Protein AF-A0A6M0C9G2-F1 (afdb_monomer_lite)

Structure (mmCIF, N/CA/C/O backbone):
data_AF-A0A6M0C9G2-F1
#
_entry.id   AF-A0A6M0C9G2-F1
#
loop_
_atom_site.group_PDB
_atom_site.id
_atom_site.type_symbol
_atom_site.label_atom_id
_atom_site.label_alt_id
_atom_site.label_com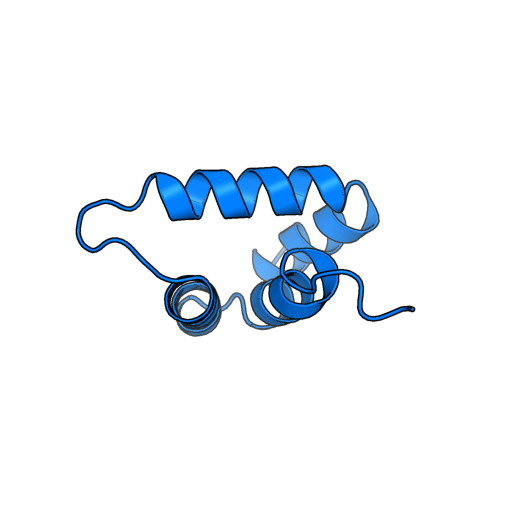p_id
_atom_site.label_asym_id
_atom_site.label_entity_id
_atom_site.label_seq_id
_atom_site.pdbx_PDB_ins_code
_atom_site.Cartn_x
_atom_site.Cartn_y
_atom_site.Cartn_z
_atom_site.occupancy
_atom_site.B_iso_or_equiv
_atom_site.auth_seq_id
_atom_site.auth_comp_id
_atom_site.auth_asym_id
_atom_site.auth_atom_id
_atom_site.pdbx_PDB_model_num
ATOM 1 N N . MET A 1 1 ? 6.504 4.683 -18.326 1.00 81.88 1 MET A N 1
ATOM 2 C CA . MET A 1 1 ? 6.551 3.977 -17.030 1.00 81.88 1 MET A CA 1
ATOM 3 C C . MET A 1 1 ? 5.158 4.040 -16.431 1.00 81.88 1 MET A C 1
ATOM 5 O O . MET A 1 1 ? 4.636 5.145 -16.321 1.00 81.88 1 MET A O 1
ATOM 9 N N . HIS A 1 2 ? 4.529 2.896 -16.154 1.00 95.50 2 HIS A N 1
ATOM 10 C CA . HIS A 1 2 ? 3.203 2.854 -15.535 1.00 95.50 2 HIS A CA 1
ATOM 11 C C . HIS A 1 2 ? 3.320 3.161 -14.026 1.00 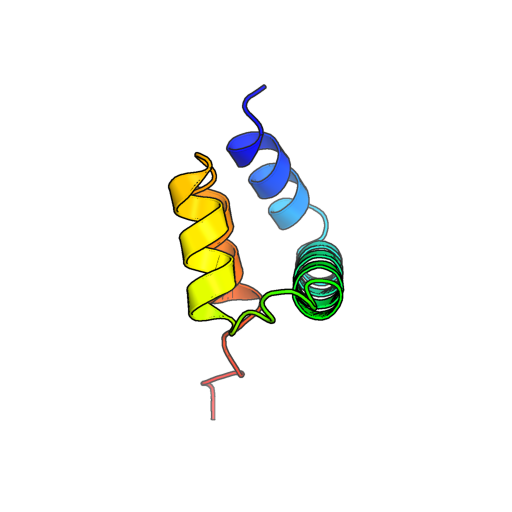95.50 2 HIS A C 1
ATOM 13 O O . HIS A 1 2 ? 4.323 2.774 -13.422 1.00 95.50 2 HIS A O 1
ATOM 19 N N . PRO A 1 3 ? 2.351 3.852 -13.394 1.00 97.00 3 PRO A N 1
ATOM 20 C CA . PRO A 1 3 ? 2.425 4.163 -11.964 1.00 97.00 3 PRO A CA 1
ATOM 21 C C . PRO A 1 3 ? 2.534 2.927 -11.062 1.00 97.00 3 PRO A C 1
ATOM 23 O O . PRO A 1 3 ? 3.246 2.971 -10.064 1.00 97.00 3 PRO A O 1
ATOM 26 N N . ASP A 1 4 ? 1.880 1.825 -11.437 1.00 98.00 4 ASP A N 1
ATOM 27 C CA . ASP A 1 4 ? 1.966 0.558 -10.701 1.00 98.00 4 ASP A CA 1
ATOM 28 C C . ASP A 1 4 ? 3.403 -0.002 -10.744 1.00 98.00 4 ASP A C 1
ATOM 30 O O . ASP A 1 4 ? 3.976 -0.293 -9.699 1.00 98.00 4 ASP A O 1
ATOM 34 N N . ASP A 1 5 ? 4.048 -0.008 -11.921 1.00 97.94 5 ASP A N 1
ATOM 35 C CA . ASP A 1 5 ? 5.444 -0.456 -12.083 1.00 97.94 5 ASP A CA 1
ATOM 36 C C . ASP A 1 5 ? 6.422 0.406 -11.271 1.00 97.94 5 ASP A C 1
ATOM 38 O O . ASP A 1 5 ? 7.390 -0.092 -10.698 1.00 97.94 5 ASP A O 1
ATOM 42 N N . PHE A 1 6 ? 6.171 1.717 -11.205 1.00 97.50 6 PHE A N 1
ATOM 43 C CA . PHE A 1 6 ? 6.996 2.630 -10.417 1.00 97.50 6 PHE A CA 1
ATOM 44 C C . PHE A 1 6 ? 6.931 2.305 -8.920 1.00 97.50 6 PHE A C 1
ATOM 46 O O . PHE A 1 6 ? 7.959 2.289 -8.245 1.00 97.50 6 PHE A O 1
ATOM 53 N N . ILE A 1 7 ? 5.737 2.027 -8.393 1.00 97.69 7 ILE A N 1
ATOM 54 C CA . ILE A 1 7 ? 5.564 1.681 -6.979 1.00 97.69 7 ILE A CA 1
ATOM 55 C C . ILE A 1 7 ? 6.184 0.311 -6.679 1.00 97.69 7 ILE A C 1
ATOM 57 O O . ILE A 1 7 ? 6.811 0.165 -5.630 1.00 97.69 7 ILE A O 1
ATOM 61 N N . LEU A 1 8 ? 6.091 -0.658 -7.597 1.00 97.69 8 LEU A N 1
ATOM 62 C CA . LEU A 1 8 ? 6.787 -1.944 -7.468 1.00 97.69 8 LEU A CA 1
ATOM 63 C C . LEU A 1 8 ? 8.304 -1.759 -7.360 1.00 97.69 8 LEU A C 1
ATOM 65 O O . LEU A 1 8 ? 8.923 -2.283 -6.437 1.00 97.69 8 LEU A O 1
ATOM 69 N N . PHE A 1 9 ? 8.892 -0.926 -8.219 1.00 97.81 9 PHE A N 1
ATOM 70 C CA . PHE A 1 9 ? 10.313 -0.593 -8.129 1.00 97.81 9 PHE A CA 1
ATOM 71 C C . PHE A 1 9 ? 10.674 0.076 -6.789 1.00 97.81 9 PHE A C 1
ATOM 73 O O . PHE A 1 9 ? 11.701 -0.228 -6.181 1.00 97.81 9 PHE A O 1
ATOM 80 N N . LEU A 1 10 ? 9.817 0.959 -6.262 1.00 97.69 10 LEU A N 1
ATOM 81 C CA . LEU A 1 10 ? 10.030 1.534 -4.929 1.00 97.69 10 LEU A CA 1
ATOM 82 C C . LEU A 1 10 ? 9.930 0.490 -3.810 1.00 97.69 10 LEU A C 1
ATOM 84 O O . LEU A 1 10 ? 10.643 0.611 -2.811 1.00 97.69 10 LEU A O 1
ATOM 88 N N . PHE A 1 11 ? 9.072 -0.518 -3.960 1.00 96.56 11 PHE A N 1
ATOM 89 C CA . PHE A 1 11 ? 8.977 -1.633 -3.023 1.00 96.56 11 PHE A CA 1
ATOM 90 C C . PHE A 1 11 ? 10.241 -2.489 -3.008 1.00 96.56 11 PHE A C 1
ATOM 92 O O . PHE A 1 11 ? 10.674 -2.870 -1.924 1.00 96.56 11 PHE A O 1
ATOM 99 N N . GLU A 1 12 ? 10.859 -2.738 -4.163 1.00 95.94 12 GLU A N 1
ATOM 100 C CA . GLU A 1 12 ? 12.149 -3.436 -4.245 1.00 95.94 12 GLU A CA 1
ATOM 101 C C . GLU A 1 12 ? 13.258 -2.650 -3.534 1.00 95.94 12 GLU A C 1
ATOM 103 O O . GLU A 1 12 ? 14.080 -3.222 -2.818 1.00 95.94 12 GLU A O 1
ATOM 108 N N . LEU A 1 13 ? 13.266 -1.322 -3.686 1.00 97.31 13 LEU A N 1
ATOM 109 C CA . LEU A 1 13 ? 14.302 -0.473 -3.103 1.00 97.31 13 LEU A CA 1
ATOM 110 C C . LEU A 1 13 ? 14.109 -0.207 -1.605 1.00 97.31 13 LEU A C 1
ATOM 112 O O . LEU A 1 13 ? 15.083 -0.177 -0.850 1.00 97.31 13 LEU A O 1
ATOM 116 N N . LYS A 1 14 ? 12.880 0.108 -1.175 1.00 96.94 14 LYS A N 1
ATOM 117 C CA . LYS A 1 14 ? 12.581 0.638 0.170 1.00 96.94 14 LYS A CA 1
ATOM 118 C C . LYS A 1 14 ? 11.188 0.219 0.673 1.00 96.94 14 LYS A C 1
ATOM 120 O O . LYS A 1 14 ? 10.359 1.091 0.955 1.00 96.94 14 LYS A O 1
ATOM 125 N N . PRO A 1 15 ? 10.933 -1.080 0.912 1.00 94.25 15 PRO A N 1
ATOM 126 C CA . PRO A 1 15 ? 9.592 -1.587 1.229 1.00 94.25 15 PRO A CA 1
ATOM 127 C C . PRO A 1 15 ? 8.997 -0.944 2.490 1.00 94.25 15 PRO A C 1
ATOM 129 O O . PRO A 1 15 ? 7.856 -0.486 2.486 1.00 94.25 15 PRO A O 1
ATOM 132 N N . LYS A 1 16 ? 9.799 -0.784 3.553 1.00 95.25 16 LYS A N 1
ATOM 133 C CA . LYS A 1 16 ? 9.356 -0.141 4.802 1.00 95.25 16 LYS A CA 1
ATOM 134 C C . LYS A 1 16 ? 8.917 1.314 4.600 1.00 95.25 16 LYS A C 1
ATOM 136 O O . LYS A 1 16 ? 7.938 1.741 5.205 1.00 95.25 16 LYS A O 1
ATOM 141 N N . ALA A 1 17 ? 9.624 2.071 3.758 1.00 97.25 17 ALA A N 1
ATOM 142 C CA . ALA A 1 17 ? 9.286 3.467 3.489 1.00 97.25 17 ALA A CA 1
ATOM 143 C C . ALA A 1 17 ? 7.985 3.577 2.682 1.00 97.25 17 ALA A C 1
ATOM 145 O O . ALA A 1 17 ? 7.161 4.443 2.970 1.00 97.25 17 ALA A O 1
ATOM 146 N N . VAL A 1 18 ? 7.774 2.669 1.723 1.00 97.50 18 VAL A N 1
ATOM 147 C CA . VAL A 1 18 ? 6.521 2.596 0.962 1.00 97.50 18 VAL A CA 1
ATOM 148 C C . VAL A 1 18 ? 5.349 2.251 1.882 1.00 97.50 18 VAL A C 1
ATOM 150 O O . VAL A 1 18 ? 4.338 2.948 1.846 1.00 97.50 18 VAL A O 1
ATOM 153 N N . CYS A 1 19 ? 5.501 1.271 2.779 1.00 97.25 19 CYS A N 1
ATOM 154 C CA . CYS A 1 19 ? 4.459 0.931 3.751 1.00 97.25 19 CYS A CA 1
ATOM 155 C C . CYS A 1 19 ? 4.115 2.096 4.688 1.00 97.25 19 CYS A C 1
ATOM 157 O O . CYS A 1 19 ? 2.943 2.391 4.909 1.00 97.25 19 CYS A O 1
ATOM 159 N N . GLN A 1 20 ? 5.122 2.815 5.194 1.00 97.75 20 GLN A N 1
ATOM 160 C CA . GLN A 1 20 ? 4.903 4.006 6.021 1.00 97.75 20 GLN A CA 1
ATOM 161 C C . GLN A 1 20 ? 4.187 5.125 5.254 1.00 97.75 20 GLN A C 1
ATOM 163 O O . GLN A 1 20 ? 3.301 5.780 5.804 1.00 97.75 20 GLN A O 1
ATOM 168 N N . ALA A 1 21 ? 4.555 5.347 3.989 1.00 97.81 21 ALA A N 1
ATOM 169 C CA . ALA A 1 21 ? 3.908 6.338 3.138 1.00 97.81 21 ALA A CA 1
ATOM 170 C C . ALA A 1 21 ? 2.4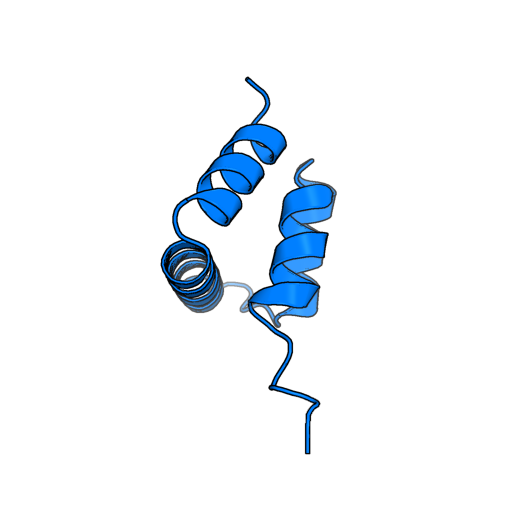43 5.973 2.851 1.00 97.81 21 ALA A C 1
ATOM 172 O O . ALA A 1 21 ? 1.570 6.829 3.000 1.00 97.81 21 ALA A O 1
ATOM 173 N N . ALA A 1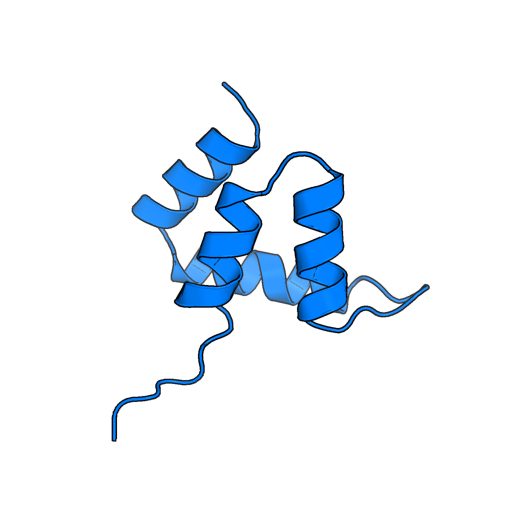 22 ? 2.168 4.710 2.513 1.00 96.75 22 ALA A N 1
ATOM 174 C CA . ALA A 1 22 ? 0.820 4.210 2.259 1.00 96.75 22 ALA A CA 1
ATOM 175 C C . ALA A 1 22 ? -0.077 4.324 3.500 1.00 96.75 22 ALA A C 1
ATOM 177 O O . ALA A 1 22 ? -1.195 4.832 3.413 1.00 96.75 22 ALA A O 1
ATOM 178 N N . GLU A 1 23 ? 0.432 3.938 4.673 1.00 96.50 23 GLU A N 1
ATOM 179 C CA . GLU A 1 23 ? -0.323 4.035 5.921 1.00 96.50 23 GLU A CA 1
ATOM 180 C C . GLU A 1 23 ? -0.608 5.490 6.304 1.00 96.50 23 GLU A C 1
ATOM 182 O O . GLU A 1 23 ? -1.748 5.842 6.616 1.00 96.50 23 GLU A O 1
ATOM 187 N N . ARG A 1 24 ? 0.392 6.373 6.193 1.00 97.75 24 ARG A N 1
ATOM 188 C CA . ARG A 1 24 ? 0.191 7.809 6.416 1.00 97.75 24 ARG A CA 1
ATOM 189 C C . ARG A 1 24 ? -0.856 8.368 5.458 1.00 97.75 24 ARG A C 1
ATOM 191 O O . ARG A 1 24 ? -1.730 9.111 5.894 1.00 97.75 24 ARG A O 1
ATOM 198 N N . GLN A 1 25 ? -0.792 8.017 4.175 1.00 96.81 25 GLN A N 1
ATOM 199 C CA . GLN A 1 25 ? -1.773 8.461 3.190 1.00 96.81 25 GLN A CA 1
ATOM 200 C C . GLN A 1 25 ? -3.182 8.018 3.590 1.00 96.81 25 GLN A C 1
ATOM 202 O O . GLN A 1 25 ? -4.082 8.858 3.659 1.00 96.81 25 GLN A O 1
ATOM 207 N N . ARG A 1 26 ? -3.373 6.737 3.919 1.00 97.38 26 ARG A N 1
ATOM 208 C CA . ARG A 1 26 ? -4.668 6.204 4.356 1.00 97.38 26 ARG A CA 1
ATOM 209 C C . ARG A 1 26 ? -5.230 6.974 5.554 1.00 97.38 26 ARG A C 1
ATOM 211 O O . ARG A 1 26 ? -6.394 7.360 5.526 1.00 97.38 26 ARG A O 1
ATOM 218 N N . GLN A 1 27 ? -4.402 7.275 6.557 1.00 96.81 27 GLN A N 1
ATOM 219 C CA . GLN A 1 27 ? -4.801 8.035 7.752 1.00 96.81 27 GLN A CA 1
ATOM 220 C C . GLN A 1 27 ? -5.181 9.501 7.466 1.00 96.81 27 GLN A C 1
ATOM 222 O O . GLN A 1 27 ? -5.905 10.119 8.248 1.00 96.81 27 GLN A O 1
ATOM 227 N N . THR A 1 28 ? -4.708 10.086 6.357 1.00 97.31 28 THR A N 1
ATOM 228 C CA . THR A 1 28 ? -5.102 11.451 5.952 1.00 97.31 28 THR A CA 1
ATOM 229 C C . THR A 1 28 ? -6.469 11.515 5.278 1.00 97.31 28 THR A C 1
ATOM 231 O O . THR A 1 28 ? -7.067 12.592 5.224 1.00 97.31 28 THR A O 1
ATOM 234 N N . LEU A 1 29 ? -6.994 10.384 4.800 1.00 95.88 29 LEU A N 1
ATOM 235 C CA . LEU A 1 29 ? -8.346 10.308 4.264 1.00 95.88 29 LEU A CA 1
ATOM 236 C C . LEU A 1 29 ? -9.327 10.406 5.436 1.00 95.88 29 LEU A C 1
ATOM 238 O O . LEU A 1 29 ? -9.417 9.500 6.256 1.00 95.88 29 LEU A O 1
ATOM 242 N N . LYS A 1 30 ? -10.025 11.540 5.547 1.00 93.06 30 LYS A N 1
ATOM 243 C CA . LYS A 1 30 ? -10.980 11.813 6.639 1.00 93.06 30 LYS A CA 1
ATOM 244 C C . LYS A 1 30 ? -12.432 11.915 6.175 1.00 93.06 30 LYS A C 1
ATOM 246 O O . LYS A 1 30 ? -13.325 11.965 7.010 1.00 93.06 30 LYS A O 1
ATOM 251 N N . ASN A 1 31 ? -12.675 11.960 4.864 1.00 90.50 31 ASN A N 1
ATOM 252 C CA . ASN A 1 31 ? -14.012 12.105 4.295 1.00 90.50 31 ASN A CA 1
ATOM 253 C C . ASN A 1 31 ? -14.132 11.375 2.938 1.00 90.50 31 ASN A C 1
ATOM 255 O O . ASN A 1 31 ? -13.883 11.989 1.899 1.00 90.50 31 ASN A O 1
ATOM 259 N N . PRO A 1 32 ? -14.476 10.076 2.926 1.00 90.75 32 PRO A N 1
ATOM 260 C CA . PRO A 1 32 ? -14.633 9.200 4.090 1.00 90.75 32 PRO A CA 1
ATOM 261 C C . PRO A 1 32 ? -13.276 8.691 4.624 1.00 90.75 32 PRO A C 1
ATOM 263 O O . PRO A 1 32 ? -12.321 8.575 3.845 1.00 90.75 32 PRO A O 1
ATOM 266 N N . PRO A 1 33 ? -13.160 8.373 5.930 1.00 95.38 33 PRO A N 1
ATOM 267 C CA . PRO A 1 33 ? -12.069 7.533 6.413 1.00 95.38 33 PRO A CA 1
ATOM 268 C C . PRO A 1 33 ? -12.137 6.152 5.757 1.00 95.38 33 PRO A C 1
ATOM 270 O O . PRO A 1 33 ? -13.224 5.670 5.451 1.00 95.38 33 PRO A O 1
ATOM 273 N N . LYS A 1 34 ? -10.976 5.530 5.524 1.00 96.69 34 LYS A N 1
ATOM 274 C CA . LYS A 1 34 ? -10.884 4.209 4.886 1.00 96.69 34 LYS A CA 1
ATOM 275 C C . LYS A 1 34 ? -10.189 3.197 5.786 1.00 96.69 34 LYS A C 1
ATOM 277 O O . LYS A 1 34 ? -9.097 3.457 6.305 1.00 96.69 34 LYS A O 1
ATOM 282 N N . THR A 1 35 ? -10.790 2.022 5.914 1.00 97.06 35 THR A N 1
ATOM 283 C CA . THR A 1 35 ? -10.120 0.800 6.379 1.00 97.06 35 THR A CA 1
ATOM 284 C C . THR A 1 35 ? -8.974 0.420 5.431 1.00 97.06 35 THR A C 1
ATOM 286 O O . THR A 1 35 ? -8.831 0.987 4.344 1.00 97.06 35 THR A O 1
ATOM 289 N N . ILE A 1 36 ? -8.126 -0.527 5.841 1.00 97.19 36 ILE A N 1
ATOM 290 C CA . ILE A 1 36 ? -7.045 -1.042 4.986 1.00 97.19 36 ILE A CA 1
ATOM 291 C C . ILE A 1 36 ? -7.627 -1.613 3.688 1.00 97.19 36 ILE A C 1
ATOM 293 O O . ILE A 1 36 ? -7.186 -1.235 2.605 1.00 97.19 36 ILE A O 1
ATOM 297 N N . ASP A 1 37 ? -8.665 -2.445 3.778 1.00 97.44 37 ASP A N 1
ATOM 298 C CA . ASP A 1 37 ? -9.259 -3.076 2.599 1.00 97.44 37 ASP A CA 1
ATOM 299 C C . ASP A 1 37 ? -9.913 -2.069 1.650 1.00 97.44 37 ASP A C 1
ATOM 301 O O . ASP A 1 37 ? -9.689 -2.142 0.443 1.00 97.44 37 ASP A O 1
ATOM 305 N N . GLU A 1 38 ? -10.645 -1.076 2.164 1.00 98.06 38 GLU A N 1
ATOM 306 C CA . GLU A 1 38 ? -11.228 -0.013 1.331 1.00 98.06 38 GLU A CA 1
ATOM 307 C C . GLU A 1 38 ? -10.157 0.842 0.648 1.00 98.06 38 GLU A C 1
ATOM 309 O O . GLU A 1 38 ? -10.337 1.305 -0.484 1.00 98.06 38 GLU A O 1
ATOM 314 N N . TYR A 1 39 ? -9.039 1.084 1.335 1.00 98.06 39 TYR A N 1
ATOM 315 C CA . TYR A 1 39 ? -7.907 1.803 0.769 1.00 98.06 39 TYR A CA 1
ATOM 316 C C . TYR A 1 39 ? -7.263 1.007 -0.367 1.00 98.06 39 TYR A C 1
ATOM 318 O O . TYR A 1 39 ? -7.139 1.533 -1.472 1.00 98.06 39 TYR A O 1
ATOM 326 N N . LEU A 1 40 ? -6.944 -0.267 -0.137 1.00 98.12 40 LEU A N 1
ATOM 327 C CA . LEU A 1 40 ? -6.343 -1.137 -1.149 1.00 98.12 40 LEU A CA 1
ATOM 328 C C . LEU A 1 40 ? -7.273 -1.348 -2.348 1.00 98.12 40 LEU A C 1
ATOM 330 O O . LEU A 1 40 ? -6.828 -1.210 -3.485 1.00 98.12 40 LEU A O 1
ATOM 334 N N . LYS A 1 41 ? -8.576 -1.544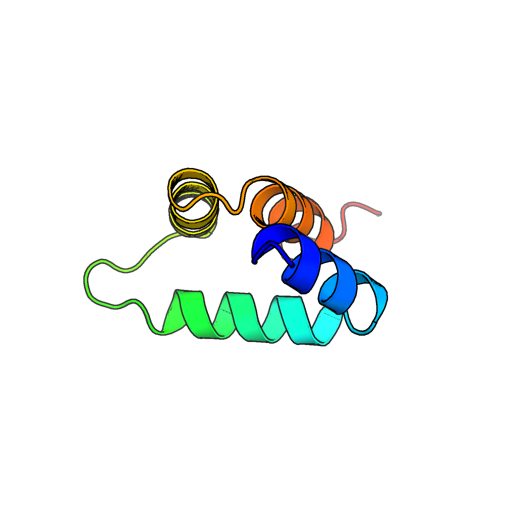 -2.113 1.00 98.31 41 LYS A N 1
ATOM 335 C CA . LYS A 1 41 ? -9.581 -1.607 -3.183 1.00 98.31 41 LYS A CA 1
ATOM 336 C C . LYS A 1 41 ? -9.588 -0.336 -4.032 1.00 98.31 41 LYS A C 1
ATOM 338 O O . LYS A 1 41 ? -9.684 -0.408 -5.252 1.00 98.31 41 LYS A O 1
ATOM 343 N N . THR A 1 42 ? -9.426 0.829 -3.401 1.00 97.75 42 THR A N 1
ATOM 344 C CA . THR A 1 42 ? -9.329 2.104 -4.129 1.00 97.75 42 THR A CA 1
ATOM 345 C C . THR A 1 42 ? -8.094 2.142 -5.024 1.00 97.75 42 THR A C 1
ATOM 347 O O . THR A 1 42 ? -8.176 2.665 -6.128 1.00 97.75 42 THR A O 1
ATOM 350 N N . LEU A 1 43 ? -6.952 1.615 -4.574 1.00 97.94 43 LEU A N 1
ATOM 351 C CA . LEU A 1 43 ? -5.748 1.548 -5.406 1.00 97.94 43 LEU A CA 1
ATOM 352 C C . LEU A 1 43 ? -5.967 0.617 -6.609 1.00 97.94 43 LEU A C 1
ATOM 354 O O . LEU A 1 43 ? -5.668 1.011 -7.734 1.00 97.94 43 LEU A O 1
ATOM 358 N N . GLU A 1 44 ? -6.574 -0.555 -6.397 1.00 98.50 44 GLU A N 1
ATOM 359 C CA . GLU A 1 44 ? -6.953 -1.481 -7.475 1.00 98.50 44 GLU A CA 1
ATOM 360 C C . GLU A 1 44 ? -7.861 -0.796 -8.511 1.00 98.50 44 GLU A C 1
ATOM 362 O O . GLU A 1 44 ? -7.554 -0.804 -9.703 1.00 98.50 44 GLU A O 1
ATOM 367 N N . ASP A 1 45 ? -8.923 -0.121 -8.056 1.00 98.19 45 ASP A N 1
ATOM 368 C CA . ASP A 1 45 ? -9.885 0.590 -8.917 1.00 98.19 45 ASP A CA 1
ATOM 369 C C . ASP A 1 45 ? -9.256 1.758 -9.693 1.00 98.19 45 ASP A C 1
ATOM 371 O O . ASP A 1 45 ? -9.818 2.240 -10.677 1.00 98.19 45 ASP A O 1
ATOM 375 N N . ARG A 1 46 ? -8.086 2.239 -9.257 1.00 96.69 46 ARG A N 1
ATOM 376 C CA . ARG A 1 46 ? -7.312 3.300 -9.918 1.00 96.69 46 ARG A CA 1
ATOM 377 C C . ARG A 1 46 ? -6.170 2.767 -10.777 1.00 96.69 46 ARG A C 1
ATOM 379 O O . ARG A 1 46 ? -5.323 3.552 -11.198 1.00 96.69 46 ARG A O 1
ATOM 386 N N . GLY A 1 47 ? -6.164 1.468 -11.066 1.00 97.62 47 GLY A N 1
ATOM 387 C CA . GLY A 1 47 ? -5.162 0.853 -11.928 1.00 97.62 47 GLY A CA 1
ATOM 388 C C . GLY A 1 47 ? -3.830 0.611 -11.224 1.00 97.62 47 GLY A C 1
ATOM 389 O O . GLY A 1 47 ? -2.800 0.589 -11.884 1.00 97.62 47 GLY A O 1
ATOM 390 N N . LEU A 1 48 ? -3.840 0.416 -9.901 1.00 98.50 48 LEU A N 1
ATOM 391 C CA . LEU A 1 48 ? -2.666 0.008 -9.120 1.00 98.50 48 LEU A CA 1
ATOM 392 C C . LEU A 1 48 ? -2.833 -1.396 -8.492 1.00 98.50 48 LEU A C 1
ATOM 394 O O . LEU A 1 48 ? -2.612 -1.557 -7.285 1.00 98.50 48 LEU A O 1
ATOM 398 N N . PRO A 1 49 ? -3.294 -2.417 -9.246 1.00 98.19 49 PRO A N 1
ATOM 399 C CA . PRO A 1 49 ? -3.612 -3.722 -8.675 1.00 98.19 49 PRO A CA 1
ATOM 400 C C . PRO A 1 49 ? -2.385 -4.444 -8.100 1.00 98.19 49 PRO A C 1
ATOM 402 O O . PRO A 1 49 ? -2.508 -5.101 -7.066 1.00 98.19 49 PRO A O 1
ATOM 405 N N . GLN A 1 50 ? -1.200 -4.310 -8.707 1.00 98.25 50 GLN A N 1
ATOM 406 C CA . GLN A 1 50 ? -0.000 -4.995 -8.213 1.00 98.25 50 GLN A CA 1
ATOM 407 C C . GLN A 1 50 ? 0.521 -4.334 -6.934 1.00 98.25 50 GLN A C 1
ATOM 409 O O . GLN A 1 50 ? 0.854 -5.023 -5.971 1.00 98.25 50 GLN A O 1
ATOM 414 N N . SER A 1 51 ? 0.508 -3.002 -6.878 1.00 98.19 51 SER A N 1
ATOM 415 C CA . SER A 1 51 ? 0.842 -2.244 -5.671 1.00 98.19 51 SER A CA 1
ATOM 416 C C . SER A 1 51 ? -0.081 -2.598 -4.511 1.00 98.19 51 SER A C 1
ATOM 418 O O . SER A 1 51 ? 0.388 -2.791 -3.391 1.00 98.19 51 SER A O 1
ATOM 420 N N . ALA A 1 52 ? -1.388 -2.707 -4.767 1.00 98.00 52 ALA A N 1
ATOM 421 C CA . ALA A 1 52 ? -2.365 -3.068 -3.746 1.00 98.00 52 ALA A CA 1
ATOM 422 C C . ALA A 1 52 ? -2.133 -4.488 -3.204 1.00 98.00 52 ALA A C 1
ATOM 424 O O . ALA A 1 52 ? -2.150 -4.695 -1.988 1.00 98.00 52 ALA A O 1
ATOM 425 N N . ALA A 1 53 ? -1.856 -5.449 -4.090 1.00 97.19 53 ALA A N 1
ATOM 426 C CA . ALA A 1 53 ? -1.513 -6.815 -3.703 1.00 97.19 53 ALA A CA 1
ATOM 427 C C . ALA A 1 53 ? -0.236 -6.858 -2.847 1.00 97.19 53 ALA A C 1
ATOM 429 O O . ALA A 1 53 ? -0.219 -7.482 -1.784 1.00 97.19 53 ALA A O 1
ATOM 430 N N . LEU A 1 54 ? 0.807 -6.133 -3.258 1.00 96.62 54 LEU A N 1
ATOM 431 C CA . LEU A 1 54 ? 2.079 -6.109 -2.544 1.00 96.62 54 LEU A CA 1
ATOM 432 C C . LEU A 1 54 ? 1.976 -5.391 -1.191 1.00 96.62 54 LEU A C 1
ATOM 434 O O . LEU A 1 54 ? 2.527 -5.865 -0.201 1.00 96.62 54 LEU A O 1
ATOM 438 N N . MET A 1 55 ? 1.207 -4.300 -1.106 1.00 96.88 55 MET A N 1
ATOM 439 C CA . MET A 1 55 ? 0.897 -3.637 0.166 1.00 96.88 55 MET A CA 1
ATOM 440 C C . MET A 1 55 ? 0.148 -4.568 1.120 1.00 96.88 55 MET A C 1
ATOM 442 O O . MET A 1 55 ? 0.478 -4.615 2.304 1.00 96.88 55 MET A O 1
ATOM 446 N N . ARG A 1 56 ? -0.831 -5.334 0.622 1.00 96.19 56 ARG A N 1
ATOM 447 C CA . ARG A 1 56 ? -1.546 -6.322 1.441 1.00 96.19 56 ARG A CA 1
ATOM 448 C C . ARG A 1 56 ? -0.583 -7.338 2.052 1.00 96.19 56 ARG A C 1
ATOM 450 O O . ARG A 1 56 ? -0.702 -7.642 3.232 1.00 96.19 56 ARG A O 1
ATOM 457 N N . GLN A 1 57 ? 0.379 -7.816 1.265 1.00 93.94 57 GLN A N 1
ATOM 458 C CA . GLN A 1 57 ? 1.353 -8.810 1.705 1.00 93.94 57 GLN A CA 1
ATOM 459 C C . GLN A 1 57 ? 2.426 -8.237 2.642 1.00 93.94 57 GLN A C 1
ATOM 461 O O . GLN A 1 57 ? 2.775 -8.871 3.630 1.00 93.94 57 GLN A O 1
ATOM 466 N N . LEU A 1 58 ? 2.981 -7.064 2.329 1.00 93.44 58 LEU A N 1
ATOM 467 C CA . LEU A 1 58 ? 4.197 -6.564 2.984 1.00 93.44 58 LEU A CA 1
ATOM 468 C C . LEU A 1 58 ? 3.953 -5.458 4.012 1.00 93.44 58 LEU A C 1
ATOM 470 O O . LEU A 1 58 ? 4.799 -5.238 4.875 1.00 93.44 58 LEU A O 1
ATOM 474 N N . CYS A 1 59 ? 2.838 -4.735 3.909 1.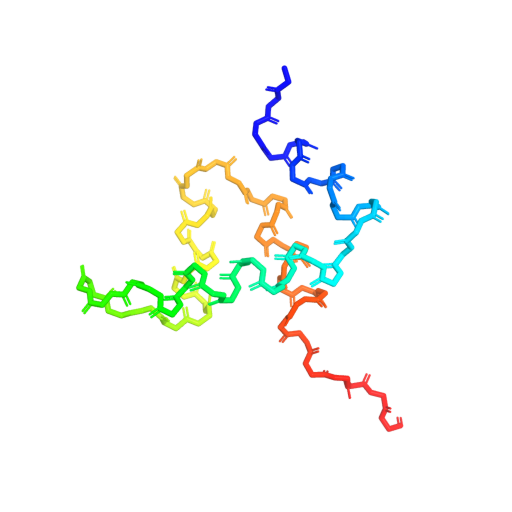00 94.25 59 CYS A N 1
ATOM 475 C CA . CYS A 1 59 ? 2.539 -3.595 4.780 1.00 94.25 59 CYS A CA 1
ATOM 476 C C . CYS A 1 59 ? 1.467 -3.896 5.822 1.00 94.25 59 CYS A C 1
ATOM 478 O O . CYS A 1 59 ? 1.435 -3.235 6.857 1.00 94.25 59 CYS A O 1
ATOM 480 N N . TYR A 1 60 ? 0.590 -4.857 5.528 1.00 88.25 60 TYR A N 1
ATOM 481 C CA . TYR A 1 60 ? -0.601 -5.145 6.323 1.00 88.25 60 TYR A CA 1
ATOM 482 C C . TYR A 1 60 ? -0.726 -6.616 6.730 1.00 88.25 60 TYR A C 1
ATOM 484 O O . TYR A 1 60 ? -1.766 -7.012 7.252 1.00 88.25 60 TYR A O 1
ATOM 492 N N . GLN A 1 61 ? 0.324 -7.417 6.538 1.00 76.31 61 GLN A N 1
ATOM 493 C CA . GLN A 1 61 ? 0.469 -8.640 7.315 1.00 76.31 61 GLN A CA 1
ATOM 494 C C . GLN A 1 61 ? 1.185 -8.306 8.619 1.00 76.31 61 GLN A C 1
ATOM 496 O O . GLN A 1 61 ? 2.371 -7.975 8.630 1.00 76.31 61 GLN A O 1
ATOM 501 N N . ASP A 1 62 ? 0.450 -8.414 9.725 1.00 56.75 62 ASP A N 1
ATOM 502 C CA . ASP A 1 62 ? 1.069 -8.717 11.008 1.00 56.75 62 ASP A CA 1
ATOM 503 C C . ASP A 1 62 ? 1.886 -9.993 10.809 1.00 56.75 62 ASP A C 1
ATOM 505 O O . ASP A 1 62 ? 1.420 -10.918 10.144 1.00 56.75 62 ASP A O 1
ATOM 509 N N . PHE A 1 63 ? 3.114 -10.030 11.321 1.00 49.72 63 PHE A N 1
ATOM 510 C CA . PHE A 1 63 ? 3.984 -11.200 11.274 1.00 49.72 63 PHE A CA 1
ATOM 511 C C . PHE A 1 63 ? 3.239 -12.454 11.775 1.00 49.72 63 PHE A C 1
ATOM 513 O O . PHE A 1 63 ? 3.283 -12.783 12.957 1.00 49.72 63 PHE A O 1
ATOM 520 N N . VAL A 1 64 ? 2.579 -13.194 10.881 1.00 46.66 64 VAL A N 1
ATOM 521 C CA . VAL A 1 64 ? 2.232 -14.597 11.098 1.00 46.66 64 VAL A CA 1
ATOM 522 C C . VAL A 1 64 ? 3.522 -15.360 10.865 1.00 46.66 64 VAL A C 1
ATOM 524 O O . VAL A 1 64 ? 3.809 -15.785 9.754 1.00 46.66 64 VAL A O 1
ATOM 527 N N . ASN A 1 65 ? 4.334 -15.406 11.916 1.00 33.66 65 ASN A N 1
ATOM 528 C CA . ASN A 1 65 ? 5.337 -16.425 12.202 1.00 33.66 65 ASN A CA 1
ATOM 529 C C . ASN A 1 65 ? 5.616 -16.347 13.712 1.00 33.66 65 ASN A C 1
ATOM 531 O O . ASN A 1 65 ? 6.573 -15.705 14.150 1.00 33.66 65 ASN A O 1
ATOM 535 N N . CYS A 1 66 ? 4.714 -16.951 14.492 1.00 44.72 66 CYS A N 1
ATOM 536 C CA . CYS A 1 66 ? 5.159 -17.749 15.632 1.00 44.72 66 CYS A CA 1
ATOM 537 C C . CYS A 1 66 ? 5.915 -18.967 15.095 1.00 44.72 66 CYS A C 1
ATOM 539 O O . CYS A 1 66 ? 5.468 -19.496 14.051 1.00 44.72 66 CYS A O 1
#

pLDDT: mean 92.28, std 13.8, range [33.66, 98.5]

Secondary structure (DSSP, 8-state):
--HHHHHHHHHHH-HHHHHHHHHHHHHH--SS---HHHHHHHHHHTT-HHHHHHHHHHTS------

Sequence (66 aa):
MHPDDFILFLFELKPKAVCQAAERQRQTLKNPPKTIDEYLKTLEDRGLPQSAALMRQLCYQDFVNC

Radius of gyration: 11.91 Å; chains: 1; bounding box: 29×30×33 Å

Foldseek 3Di:
DDPLVVLVVVCVVPVPVSLVVLVVVQVPPVVPRDDLVRSLVVCVVVVNVNNSVVCVVRNVDDPPDD